Protein AF-A0A937B1F0-F1 (afdb_monomer_lite)

Foldseek 3Di:
DCVVVVVVVVVVVVVVVCVVCVVVLVVVCVCCQAAPQPVVPVSDDPDPVCPPPDRNPNYPDNVNNVVVVVVVVVCCCVVPNPVDDNDDDDDPDDPPPDPDD

Structure (mmCIF, N/CA/C/O backbone):
data_AF-A0A937B1F0-F1
#
_entry.id   AF-A0A937B1F0-F1
#
loop_
_atom_site.group_PDB
_atom_site.id
_atom_site.type_symbol
_atom_site.label_atom_id
_atom_site.label_alt_id
_atom_site.label_comp_id
_atom_site.label_asym_id
_atom_site.label_entity_id
_atom_site.label_seq_id
_atom_site.pdbx_PDB_ins_code
_atom_site.Cartn_x
_atom_site.Cartn_y
_atom_site.Cartn_z
_atom_site.occupancy
_atom_site.B_iso_or_equiv
_atom_site.auth_seq_id
_atom_site.auth_comp_id
_atom_site.auth_asym_id
_atom_site.auth_atom_id
_atom_site.pdbx_PDB_model_num
ATOM 1 N N . MET A 1 1 ? 7.567 19.205 -34.206 1.00 47.66 1 MET A N 1
ATOM 2 C CA . MET A 1 1 ? 7.066 19.841 -32.969 1.00 47.66 1 MET A CA 1
ATOM 3 C C . MET A 1 1 ? 5.880 18.993 -32.513 1.00 47.66 1 MET A C 1
ATOM 5 O O . MET A 1 1 ? 4.746 19.386 -32.695 1.00 47.66 1 MET A O 1
ATOM 9 N N . GLU A 1 2 ? 6.164 17.789 -32.000 1.00 59.22 2 GLU A N 1
ATOM 10 C CA . GLU A 1 2 ? 5.194 16.695 -31.733 1.00 59.22 2 GLU A CA 1
ATOM 11 C C . GLU A 1 2 ? 4.741 16.640 -30.257 1.00 59.22 2 GLU A C 1
ATOM 13 O O . GLU A 1 2 ? 4.074 15.713 -29.798 1.00 59.22 2 GLU A O 1
ATOM 18 N N . SER A 1 3 ? 5.154 17.624 -29.459 1.00 69.88 3 SER A N 1
ATOM 19 C CA . SER A 1 3 ? 4.981 17.635 -28.006 1.00 69.88 3 SER A CA 1
ATOM 20 C C . SER A 1 3 ? 3.519 17.602 -27.516 1.00 69.88 3 SER A C 1
ATOM 22 O O . SER A 1 3 ? 3.263 16.913 -26.523 1.00 69.88 3 SER A O 1
ATOM 24 N N . PRO A 1 4 ? 2.541 18.298 -28.146 1.00 82.81 4 PRO A N 1
ATOM 25 C CA . PRO A 1 4 ? 1.162 18.277 -27.652 1.00 82.81 4 PRO A CA 1
ATOM 26 C C . PRO A 1 4 ? 0.443 16.950 -27.944 1.00 82.81 4 PRO A C 1
ATOM 28 O O . PRO A 1 4 ? -0.374 16.510 -27.132 1.00 82.81 4 PRO A O 1
ATOM 31 N N . GLU A 1 5 ? 0.770 16.271 -29.046 1.00 88.69 5 GLU A N 1
ATOM 32 C CA . GLU A 1 5 ? 0.164 14.980 -29.394 1.00 88.69 5 GLU A CA 1
ATOM 33 C C . GLU A 1 5 ? 0.668 13.850 -28.493 1.00 88.69 5 GLU A C 1
ATOM 35 O O . GLU A 1 5 ? -0.135 13.064 -27.978 1.00 88.69 5 GLU A O 1
ATOM 40 N N . LEU A 1 6 ? 1.977 13.822 -28.208 1.00 93.25 6 LEU A N 1
ATOM 41 C CA . LEU A 1 6 ? 2.567 12.874 -27.258 1.00 93.25 6 LEU A CA 1
ATOM 42 C C . LEU A 1 6 ? 1.971 13.047 -25.857 1.00 93.25 6 LEU A C 1
ATOM 44 O O . LEU A 1 6 ? 1.607 12.065 -25.209 1.00 93.25 6 LEU A O 1
ATOM 48 N N . ARG A 1 7 ? 1.806 14.296 -25.404 1.00 93.38 7 ARG A N 1
ATOM 49 C CA . ARG A 1 7 ? 1.162 14.592 -24.120 1.00 93.38 7 ARG A CA 1
ATOM 50 C C . ARG A 1 7 ? -0.256 14.023 -24.066 1.00 93.38 7 ARG A C 1
ATOM 52 O O . ARG A 1 7 ? -0.578 13.292 -23.133 1.00 93.38 7 ARG A O 1
ATOM 59 N N . ARG A 1 8 ? -1.072 14.283 -25.090 1.00 93.81 8 ARG A N 1
ATOM 60 C CA . ARG A 1 8 ? -2.454 13.783 -25.173 1.00 93.81 8 ARG A CA 1
ATOM 61 C C . ARG A 1 8 ? -2.515 12.255 -25.235 1.00 93.81 8 ARG A C 1
ATOM 63 O O . ARG A 1 8 ? -3.429 11.638 -24.690 1.00 93.81 8 ARG A O 1
ATOM 70 N N . HIS A 1 9 ? -1.549 11.619 -25.898 1.00 94.06 9 HIS A N 1
ATOM 71 C CA . HIS A 1 9 ? -1.408 10.165 -25.899 1.00 94.06 9 HIS A CA 1
ATOM 72 C C . HIS A 1 9 ? -1.118 9.622 -24.491 1.00 94.06 9 HIS A C 1
ATOM 74 O O . HIS A 1 9 ? -1.831 8.727 -24.031 1.00 94.06 9 HIS A O 1
ATOM 80 N N . CYS A 1 10 ? -0.134 10.189 -23.790 1.00 96.31 10 CYS A N 1
ATOM 81 C CA . CYS A 1 10 ? 0.220 9.790 -22.429 1.00 96.31 10 CYS A CA 1
ATOM 82 C C . CYS A 1 10 ? -0.929 10.016 -21.436 1.00 96.31 10 CYS A C 1
ATOM 84 O O . CYS A 1 10 ? -1.217 9.126 -20.644 1.00 96.31 10 CYS A O 1
ATOM 86 N N . GLU A 1 11 ? -1.628 11.152 -21.510 1.00 96.62 11 GLU A N 1
ATOM 87 C CA . GLU A 1 11 ? -2.773 11.462 -20.640 1.00 96.62 11 GLU A CA 1
ATOM 88 C C . GLU A 1 11 ? -3.924 10.461 -20.825 1.00 96.62 11 GLU A C 1
ATOM 90 O O . GLU A 1 11 ? -4.474 9.963 -19.844 1.00 96.62 11 GLU A O 1
ATOM 95 N N . ARG A 1 12 ? -4.252 10.083 -22.071 1.00 96.00 12 ARG A N 1
ATOM 96 C CA . ARG A 1 12 ? -5.268 9.046 -22.334 1.00 96.00 12 ARG A CA 1
ATOM 97 C C . ARG A 1 12 ? -4.890 7.702 -21.722 1.00 96.00 12 ARG A C 1
ATOM 99 O O . ARG A 1 12 ? -5.734 7.050 -21.113 1.00 96.00 12 ARG A O 1
ATOM 106 N N . ARG A 1 13 ? -3.630 7.286 -21.876 1.00 96.38 13 ARG A N 1
ATOM 107 C CA . ARG A 1 13 ? -3.143 6.020 -21.312 1.00 96.38 13 ARG A CA 1
ATOM 108 C C . ARG A 1 13 ? -3.107 6.050 -19.792 1.00 96.38 13 ARG A C 1
ATOM 110 O O . ARG A 1 13 ? -3.472 5.059 -19.174 1.00 96.38 13 ARG A O 1
ATOM 117 N N . LEU A 1 14 ? -2.701 7.172 -19.203 1.00 95.81 14 LEU A N 1
ATOM 118 C CA . LEU A 1 14 ? -2.708 7.348 -17.757 1.00 95.81 14 LEU A CA 1
ATOM 119 C C . LEU A 1 14 ? -4.130 7.223 -17.203 1.00 95.81 14 LEU A C 1
ATOM 121 O O . LEU A 1 14 ? -4.338 6.447 -16.282 1.00 95.81 14 LEU A O 1
ATOM 125 N N . ASN A 1 15 ? -5.111 7.882 -17.828 1.00 96.00 15 ASN A N 1
ATOM 126 C CA . ASN A 1 15 ? -6.513 7.773 -17.421 1.00 96.00 15 ASN A CA 1
ATOM 127 C C . ASN A 1 15 ? -7.042 6.335 -17.520 1.00 96.00 15 ASN A C 1
ATOM 129 O O . ASN A 1 15 ? -7.748 5.884 -16.623 1.00 96.00 15 ASN A O 1
ATOM 133 N N . ALA A 1 16 ? -6.690 5.601 -18.580 1.00 95.56 16 ALA A N 1
ATOM 134 C CA . ALA A 1 16 ? -7.063 4.192 -18.703 1.00 95.56 16 ALA A CA 1
ATOM 135 C C . ALA A 1 16 ? -6.435 3.337 -17.585 1.00 95.56 16 ALA A C 1
ATOM 137 O O . ALA A 1 16 ? -7.119 2.534 -16.959 1.00 95.56 16 ALA A O 1
ATOM 138 N N . LEU A 1 17 ? -5.152 3.552 -17.273 1.00 95.06 17 LEU A N 1
ATOM 139 C CA . LEU A 1 17 ? -4.478 2.867 -16.164 1.00 95.06 17 LEU A CA 1
ATOM 140 C C . LEU A 1 17 ? -5.068 3.246 -14.797 1.00 95.06 17 LEU A C 1
ATOM 142 O O . LEU A 1 17 ? -5.141 2.402 -13.905 1.00 95.06 17 LEU A O 1
ATOM 146 N N . ASP A 1 18 ? -5.507 4.492 -14.627 1.00 91.56 18 ASP A N 1
ATOM 147 C CA . ASP A 1 18 ? -6.170 4.950 -13.408 1.00 91.56 18 ASP A CA 1
ATOM 148 C C . ASP A 1 18 ? -7.528 4.274 -13.201 1.00 91.56 18 ASP A C 1
ATOM 150 O O . ASP A 1 18 ? -7.857 3.923 -12.067 1.00 91.56 18 ASP A O 1
ATOM 154 N N . GLN A 1 19 ? -8.278 4.029 -14.280 1.00 92.94 19 GLN A N 1
ATOM 155 C CA . GLN A 1 19 ? -9.534 3.274 -14.230 1.00 92.94 19 GLN A CA 1
ATOM 156 C C . GLN A 1 19 ? -9.301 1.824 -13.792 1.00 92.94 19 GLN A C 1
ATOM 158 O O . GLN A 1 19 ? -9.960 1.359 -12.864 1.00 92.94 19 GLN A O 1
ATOM 163 N N . GLU A 1 20 ? -8.313 1.140 -14.375 1.00 93.06 20 GLU A N 1
ATOM 164 C CA . GLU A 1 20 ? -7.945 -0.229 -13.979 1.00 93.06 20 GLU A CA 1
ATOM 165 C C . GLU A 1 20 ? -7.497 -0.297 -12.508 1.00 93.06 20 GLU A C 1
ATOM 167 O O . GLU A 1 20 ? -7.928 -1.155 -11.731 1.00 93.06 20 GLU A O 1
ATOM 172 N N . ARG A 1 21 ? -6.667 0.665 -12.082 1.00 91.12 21 ARG A N 1
ATOM 173 C CA . ARG A 1 21 ? -6.154 0.761 -10.708 1.00 91.12 21 ARG A CA 1
ATOM 174 C C . ARG A 1 21 ? -7.245 1.055 -9.674 1.00 91.12 21 ARG A C 1
ATOM 176 O O . ARG A 1 21 ? -7.068 0.694 -8.509 1.00 91.12 21 ARG A O 1
ATOM 183 N N . ALA A 1 22 ? -8.350 1.698 -10.053 1.00 88.75 22 ALA A N 1
ATOM 184 C CA . ALA A 1 22 ? -9.386 2.142 -9.116 1.00 88.75 22 ALA A CA 1
ATOM 185 C C . ALA A 1 22 ? -9.963 0.991 -8.270 1.00 88.75 22 ALA A C 1
ATOM 187 O O . ALA A 1 22 ? -10.198 1.167 -7.072 1.00 88.75 22 ALA A O 1
ATOM 188 N N . SER A 1 23 ? -10.109 -0.198 -8.863 1.00 89.19 23 SER A N 1
ATOM 189 C CA . SER A 1 23 ? -10.572 -1.415 -8.176 1.00 89.19 23 SER A CA 1
ATOM 190 C C . SER A 1 23 ? -9.637 -1.852 -7.034 1.00 89.19 23 SER A C 1
ATOM 192 O O . SER A 1 23 ? -10.084 -2.238 -5.954 1.00 89.19 23 SER A O 1
ATOM 194 N N . TRP A 1 24 ? -8.324 -1.724 -7.229 1.00 90.38 24 TRP A N 1
ATOM 195 C CA . TRP A 1 24 ? -7.294 -2.049 -6.237 1.00 90.38 24 TRP A CA 1
ATOM 196 C C . TRP A 1 24 ? -7.176 -0.991 -5.145 1.00 90.38 24 TRP A C 1
ATOM 198 O O . TRP A 1 24 ? -6.860 -1.299 -3.995 1.00 90.38 24 TRP A O 1
ATOM 208 N N . PHE A 1 25 ? -7.461 0.263 -5.491 1.00 88.38 25 PHE A N 1
ATOM 209 C CA . PHE A 1 25 ? -7.311 1.394 -4.586 1.00 88.38 25 PHE A CA 1
ATOM 210 C C . PHE A 1 25 ? -8.223 1.287 -3.356 1.00 88.38 25 PHE A C 1
ATOM 212 O O . PHE A 1 25 ? -7.806 1.624 -2.247 1.00 88.38 25 PHE A O 1
ATOM 219 N N . ALA A 1 26 ? -9.441 0.761 -3.532 1.00 87.00 26 ALA A N 1
ATOM 220 C CA . ALA A 1 26 ? -10.367 0.498 -2.433 1.00 87.00 26 ALA A CA 1
ATOM 221 C C . ALA A 1 26 ? -9.785 -0.508 -1.423 1.00 87.00 26 ALA A C 1
ATOM 223 O O . ALA A 1 26 ? -9.742 -0.212 -0.227 1.00 87.00 26 ALA A O 1
ATOM 224 N N . HIS A 1 27 ? -9.254 -1.635 -1.910 1.00 89.06 27 HIS A N 1
ATOM 225 C CA . HIS A 1 27 ? -8.623 -2.660 -1.074 1.00 89.06 27 HIS A CA 1
ATOM 226 C C . HIS A 1 27 ? -7.380 -2.133 -0.349 1.00 89.06 27 HIS A C 1
ATOM 228 O O . HIS A 1 27 ? -7.192 -2.377 0.840 1.00 89.06 27 HIS A O 1
ATOM 234 N N . TRP A 1 28 ? -6.522 -1.370 -1.031 1.00 89.50 28 TRP A N 1
ATOM 235 C CA . TRP A 1 28 ? -5.335 -0.797 -0.391 1.00 89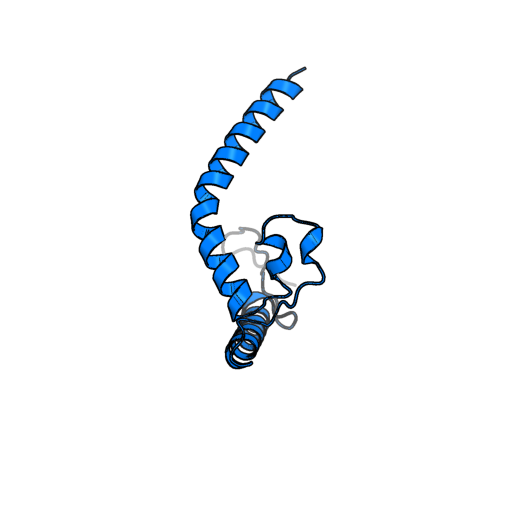.50 28 TRP A CA 1
ATOM 236 C C . TRP A 1 28 ? -5.697 0.198 0.707 1.00 89.50 28 TRP A C 1
ATOM 238 O O . TRP A 1 28 ? -5.028 0.239 1.742 1.00 89.50 28 TRP A O 1
ATOM 248 N N . ARG A 1 29 ? -6.755 0.993 0.505 1.00 86.69 29 ARG A N 1
ATOM 249 C CA . ARG A 1 29 ? -7.248 1.921 1.525 1.00 86.69 29 ARG A CA 1
ATOM 250 C C . ARG A 1 29 ? -7.728 1.168 2.762 1.00 86.69 29 ARG A C 1
ATOM 252 O O . ARG A 1 29 ? -7.354 1.548 3.865 1.00 86.69 29 ARG A O 1
ATOM 259 N N . GLU A 1 30 ? -8.480 0.089 2.579 1.00 87.38 30 GLU A N 1
ATOM 260 C CA . GLU A 1 30 ? -8.928 -0.772 3.675 1.00 87.38 30 GLU A CA 1
ATOM 261 C C . GLU A 1 30 ? -7.742 -1.377 4.447 1.00 87.38 30 GLU A C 1
ATOM 263 O O . GLU A 1 30 ? -7.636 -1.212 5.662 1.00 87.38 30 GLU A O 1
ATOM 268 N N . LEU A 1 31 ? -6.768 -1.968 3.745 1.00 88.62 31 LEU A N 1
ATOM 269 C CA . LEU A 1 31 ? -5.546 -2.496 4.369 1.00 88.62 31 LEU A CA 1
ATOM 270 C C . LEU A 1 31 ? -4.768 -1.416 5.131 1.00 88.62 31 LEU A C 1
ATOM 272 O O . LEU A 1 31 ? -4.220 -1.673 6.203 1.00 88.62 31 LEU A O 1
ATOM 276 N N . SER A 1 32 ? -4.714 -0.193 4.604 1.00 87.25 32 SER A N 1
ATOM 277 C CA . SER A 1 32 ? -4.104 0.925 5.318 1.00 87.25 32 SER A CA 1
ATOM 278 C C . SER A 1 32 ? -4.852 1.232 6.611 1.00 87.25 32 SER A C 1
ATOM 280 O O . SER A 1 32 ? -4.211 1.393 7.641 1.00 87.25 32 SER A O 1
ATOM 282 N N . GLU A 1 33 ? -6.179 1.305 6.588 1.00 86.25 33 GLU A N 1
ATOM 283 C CA . GLU A 1 33 ? -6.982 1.635 7.770 1.00 86.25 33 GLU A CA 1
ATOM 284 C C . GLU A 1 33 ? -6.848 0.612 8.906 1.00 86.25 33 GLU A C 1
ATOM 286 O O . GLU A 1 33 ? -6.816 1.012 10.072 1.00 86.25 33 GLU A O 1
ATOM 291 N N . PHE A 1 34 ? -6.734 -0.678 8.576 1.00 88.38 34 PHE A N 1
ATOM 292 C CA . PHE A 1 34 ? -6.675 -1.758 9.568 1.00 88.38 34 PHE A CA 1
ATOM 293 C C . PHE A 1 34 ? -5.259 -2.203 9.946 1.00 88.38 34 PHE A C 1
ATOM 295 O O . PHE A 1 34 ? -5.067 -2.746 11.030 1.00 88.38 34 PHE A O 1
ATOM 302 N N . ILE A 1 35 ? -4.261 -1.989 9.082 1.00 89.12 35 ILE A N 1
ATOM 303 C CA . ILE A 1 35 ? -2.896 -2.486 9.310 1.00 89.12 35 ILE A CA 1
ATOM 304 C C . ILE A 1 35 ? -1.919 -1.331 9.513 1.00 89.12 35 ILE A C 1
ATOM 306 O O . ILE A 1 35 ? -1.222 -1.292 10.517 1.00 89.12 35 ILE A O 1
ATOM 310 N N . LEU A 1 36 ? -1.807 -0.385 8.575 1.00 85.31 36 LEU A N 1
ATOM 311 C CA . LEU A 1 36 ? -0.739 0.631 8.591 1.00 85.31 36 LEU A CA 1
ATOM 312 C C . LEU A 1 36 ? -1.272 2.036 8.256 1.00 85.31 36 LEU A C 1
ATOM 314 O O . LEU A 1 36 ? -0.872 2.620 7.242 1.00 85.31 36 LEU A O 1
ATOM 318 N N . PRO A 1 37 ? -2.092 2.643 9.136 1.00 81.06 37 PRO A N 1
ATOM 319 C CA . PRO A 1 37 ? -2.870 3.842 8.805 1.00 81.06 37 PRO A CA 1
ATOM 320 C C . PRO A 1 37 ? -2.004 5.072 8.532 1.00 81.06 37 PRO A C 1
ATOM 322 O O . PRO A 1 37 ? -2.377 5.954 7.763 1.00 81.06 37 PRO A O 1
ATOM 325 N N . ARG A 1 38 ? -0.793 5.118 9.100 1.00 79.00 38 ARG A N 1
ATOM 326 C CA . ARG A 1 38 ? 0.183 6.181 8.816 1.00 79.00 38 ARG A CA 1
ATOM 327 C C . ARG A 1 38 ? 0.882 6.021 7.468 1.00 79.00 38 ARG A C 1
ATOM 329 O O . ARG A 1 38 ? 1.292 7.024 6.892 1.00 79.00 38 ARG A O 1
ATOM 336 N N . ARG A 1 39 ? 1.052 4.792 6.969 1.00 79.69 39 ARG A N 1
ATOM 337 C CA . ARG A 1 39 ? 1.760 4.549 5.703 1.00 79.69 39 ARG A CA 1
ATOM 338 C C . ARG A 1 39 ? 0.867 4.783 4.490 1.00 79.69 39 ARG A C 1
ATOM 340 O O . ARG A 1 39 ? 1.385 5.246 3.486 1.00 79.69 39 ARG A O 1
ATOM 347 N N . GLY A 1 40 ? -0.442 4.548 4.580 1.00 76.75 40 GLY A N 1
ATOM 348 C CA . GLY A 1 40 ? -1.376 4.787 3.471 1.00 76.75 40 GLY A CA 1
ATOM 349 C C . GLY A 1 40 ? -2.039 6.165 3.460 1.00 76.75 40 GLY A C 1
ATOM 350 O O . GLY A 1 40 ? -3.107 6.319 2.882 1.00 76.75 40 GLY A O 1
ATOM 351 N N . SER A 1 41 ? -1.404 7.192 4.037 1.00 72.88 41 SER A N 1
ATOM 352 C CA . SER A 1 41 ? -1.884 8.589 3.982 1.00 72.88 41 SER A CA 1
ATOM 353 C C . SER A 1 41 ? -2.149 9.088 2.545 1.00 72.88 41 SER A C 1
ATOM 355 O O . SER A 1 41 ? -2.999 9.944 2.319 1.00 72.88 41 SER A O 1
ATOM 357 N N . PHE A 1 42 ? -1.473 8.505 1.549 1.00 76.25 42 PHE A N 1
ATOM 358 C CA . PHE A 1 42 ? -1.650 8.806 0.123 1.00 76.25 42 PHE A CA 1
ATOM 359 C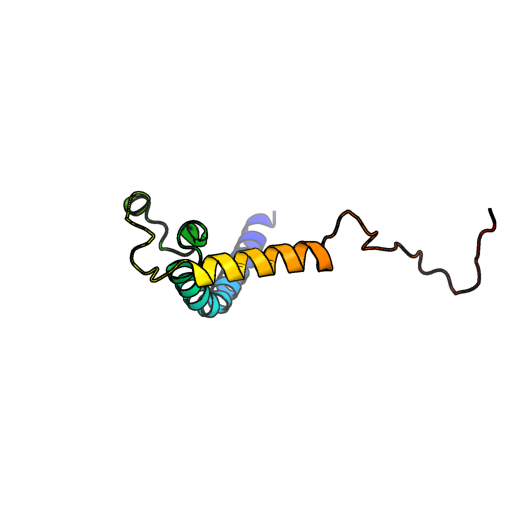 C . PHE A 1 42 ? -2.846 8.095 -0.541 1.00 76.25 42 PHE A C 1
ATOM 361 O O . PHE A 1 42 ? -3.179 8.408 -1.680 1.00 76.25 42 PHE A O 1
ATOM 368 N N . LEU A 1 43 ? -3.471 7.128 0.142 1.00 76.75 43 LEU A N 1
ATOM 369 C CA . LEU A 1 43 ? -4.627 6.363 -0.347 1.00 76.75 43 LEU A CA 1
ATOM 370 C C . LEU A 1 43 ? -5.967 7.028 0.013 1.00 76.75 43 LEU A C 1
ATOM 372 O O . LEU A 1 43 ? -7.033 6.576 -0.404 1.00 76.75 43 LEU A O 1
ATOM 376 N N . GLY A 1 44 ? -5.929 8.092 0.818 1.00 68.31 44 GLY A N 1
ATOM 377 C CA . GLY A 1 44 ? -7.087 8.923 1.125 1.00 68.31 44 GLY A CA 1
ATOM 378 C C . GLY A 1 44 ? -7.280 10.043 0.098 1.00 68.31 44 GLY A C 1
ATOM 379 O O . GLY A 1 44 ? -6.347 10.379 -0.635 1.00 68.31 44 GLY A O 1
ATOM 380 N N . PRO A 1 45 ? -8.469 10.670 0.047 1.00 58.91 45 PRO A N 1
ATOM 381 C CA . PRO A 1 45 ? -8.639 11.900 -0.714 1.00 58.91 45 PRO A CA 1
ATOM 382 C C . PRO A 1 45 ? -7.591 12.914 -0.246 1.00 58.91 45 PRO A C 1
ATOM 384 O O . PRO A 1 45 ? -7.396 13.085 0.958 1.00 58.91 45 PRO A O 1
ATOM 387 N N . ALA A 1 46 ? -6.913 13.561 -1.199 1.00 51.22 46 ALA A N 1
ATOM 388 C CA . ALA A 1 46 ? -5.793 14.491 -1.014 1.00 51.22 46 ALA A CA 1
ATOM 389 C C . ALA A 1 46 ? -6.193 15.811 -0.317 1.00 51.22 46 ALA A C 1
ATOM 391 O O . ALA A 1 46 ? -5.812 16.909 -0.719 1.00 51.22 46 ALA A O 1
ATOM 392 N N . SER A 1 47 ? -6.996 15.727 0.737 1.00 52.88 47 SER A N 1
ATOM 393 C CA . SER A 1 47 ? -7.417 16.853 1.539 1.00 52.88 47 SER A CA 1
ATOM 394 C C . SER A 1 47 ? -6.339 17.149 2.574 1.00 52.88 47 SER A C 1
ATOM 396 O O . SER A 1 47 ? -6.145 16.415 3.545 1.00 52.88 47 SER A O 1
ATOM 398 N N . ARG A 1 48 ? -5.652 18.285 2.399 1.00 55.47 48 ARG A N 1
ATOM 399 C CA . ARG A 1 48 ? -4.723 18.858 3.393 1.00 55.47 48 ARG A CA 1
ATOM 400 C C . ARG A 1 48 ? -5.354 19.029 4.786 1.00 55.47 48 ARG A C 1
ATOM 402 O O . ARG A 1 48 ? -4.605 19.199 5.748 1.00 55.47 48 ARG A O 1
ATOM 409 N N . VAL A 1 49 ? -6.685 18.974 4.886 1.00 57.06 49 VAL A N 1
ATOM 410 C CA . VAL A 1 49 ? -7.486 19.197 6.099 1.00 57.06 49 VAL A CA 1
ATOM 411 C C . VAL A 1 49 ? -7.363 18.042 7.105 1.00 57.06 49 VAL A C 1
ATOM 413 O O . VAL A 1 49 ? -7.439 18.275 8.305 1.00 57.06 49 VAL A O 1
ATOM 416 N N . ALA A 1 50 ? -7.089 16.810 6.661 1.00 59.38 50 ALA A N 1
ATOM 417 C CA . ALA A 1 50 ? -7.112 15.627 7.534 1.00 59.38 50 ALA A CA 1
ATOM 418 C C . ALA A 1 50 ? -5.738 15.189 8.087 1.00 59.38 50 ALA A C 1
ATOM 420 O O . ALA A 1 50 ? -5.649 14.171 8.771 1.00 59.38 50 ALA A O 1
ATOM 421 N N . ARG A 1 51 ? -4.651 15.942 7.846 1.00 62.25 51 ARG A N 1
ATOM 422 C CA . ARG A 1 51 ? -3.285 15.543 8.267 1.00 62.25 51 ARG A CA 1
ATOM 423 C C . ARG A 1 51 ? -3.097 15.408 9.784 1.00 62.25 51 ARG A C 1
ATOM 425 O O . ARG A 1 51 ? -2.197 14.693 10.212 1.00 62.25 51 ARG A O 1
ATOM 432 N N . GLY A 1 52 ? -3.923 16.092 10.575 1.00 64.62 52 GLY A N 1
ATOM 433 C CA . GLY A 1 52 ? -3.933 16.008 12.040 1.00 64.62 52 GLY A CA 1
ATOM 434 C C . GLY A 1 52 ? -5.031 15.107 12.613 1.00 64.62 52 GLY A C 1
ATOM 435 O O . GLY A 1 52 ? -5.171 15.032 13.832 1.00 64.62 52 GLY A O 1
ATOM 436 N N . ALA A 1 53 ? -5.833 14.452 11.768 1.00 70.69 53 ALA A N 1
ATOM 437 C CA . ALA A 1 53 ? -6.925 13.607 12.235 1.00 70.69 53 ALA A CA 1
ATOM 438 C C . ALA A 1 53 ? -6.388 12.351 12.940 1.00 70.69 53 ALA A C 1
ATOM 440 O O . ALA A 1 53 ? -5.298 11.857 12.645 1.00 70.69 53 ALA A O 1
ATOM 441 N N . ARG A 1 54 ? -7.161 11.810 13.887 1.00 72.19 54 ARG A N 1
ATOM 442 C CA . ARG A 1 54 ? -6.812 10.558 14.573 1.00 72.19 54 ARG A CA 1
ATOM 443 C C . ARG A 1 54 ? -6.836 9.410 13.556 1.00 72.19 54 ARG A C 1
ATOM 445 O O . ARG A 1 54 ? -7.898 9.041 13.073 1.00 72.19 54 ARG A O 1
ATOM 452 N N . LEU A 1 55 ? -5.665 8.848 13.248 1.00 73.94 55 LEU A N 1
ATOM 453 C CA . LEU A 1 55 ? -5.497 7.814 12.212 1.00 73.94 55 LEU A CA 1
ATOM 454 C C . LEU A 1 55 ? -5.734 6.378 12.716 1.00 73.94 55 LEU A C 1
ATOM 456 O O . LEU A 1 55 ? -6.040 5.498 11.923 1.00 73.94 55 LEU A O 1
ATOM 460 N N . ASN A 1 56 ? -5.621 6.132 14.024 1.00 76.81 56 ASN A N 1
ATOM 461 C CA . ASN A 1 56 ? -5.655 4.777 14.596 1.00 76.81 56 ASN A CA 1
ATOM 462 C C . ASN A 1 56 ? -7.053 4.351 15.087 1.00 76.81 56 ASN A C 1
ATOM 464 O O . ASN A 1 56 ? -7.160 3.445 15.902 1.00 76.81 56 ASN A O 1
ATOM 468 N N . GLY A 1 57 ? -8.127 5.016 14.646 1.00 79.38 57 GLY A N 1
ATOM 469 C CA . GLY A 1 57 ? -9.479 4.771 15.170 1.00 79.38 57 GLY A CA 1
ATOM 470 C C . GLY A 1 57 ? -10.078 3.405 14.811 1.00 79.38 57 GLY A C 1
ATOM 471 O O . GLY A 1 57 ? -10.952 2.929 15.522 1.00 79.38 57 GLY A O 1
ATOM 472 N N . LYS A 1 58 ? -9.610 2.778 13.724 1.00 83.06 58 LYS A N 1
ATOM 473 C CA . LYS A 1 58 ? -10.082 1.467 13.236 1.00 83.06 58 LYS A CA 1
ATOM 474 C C . LYS A 1 58 ? -9.193 0.298 13.674 1.00 83.06 58 LYS A C 1
ATOM 476 O O . LYS A 1 58 ? -9.486 -0.851 13.361 1.00 83.06 58 LYS A O 1
ATOM 481 N N . LEU A 1 59 ? -8.100 0.587 14.378 1.00 84.31 59 LEU A N 1
ATOM 482 C CA . LEU A 1 59 ? -7.135 -0.415 14.799 1.00 84.31 59 LEU A CA 1
ATOM 483 C C . LEU A 1 59 ? -7.605 -1.060 16.109 1.00 84.31 59 LEU A C 1
ATOM 485 O O . LEU A 1 59 ? -7.654 -0.386 17.135 1.00 84.31 59 LEU A O 1
ATOM 489 N N . LEU A 1 60 ? -7.934 -2.353 16.067 1.00 85.94 60 LEU A N 1
ATOM 490 C CA . LEU A 1 60 ? -8.328 -3.111 17.258 1.00 85.94 60 LEU A CA 1
ATOM 491 C C . LEU A 1 60 ? -7.108 -3.509 18.102 1.00 85.94 60 LEU A C 1
ATOM 493 O O . LEU A 1 60 ? -7.090 -3.288 19.310 1.00 85.94 60 LEU A O 1
ATOM 497 N N . ASP A 1 61 ? -6.082 -4.077 17.462 1.00 87.69 61 ASP A N 1
ATOM 498 C CA . ASP A 1 61 ? -4.864 -4.569 18.108 1.00 87.69 61 ASP A CA 1
ATOM 499 C C . ASP A 1 61 ? -3.602 -4.316 17.255 1.00 87.69 61 ASP A C 1
ATOM 501 O O . ASP A 1 61 ? -3.659 -3.732 16.173 1.00 87.69 61 ASP A O 1
ATOM 505 N N . SER A 1 62 ? -2.430 -4.732 17.749 1.00 89.62 62 SER A N 1
ATOM 506 C CA . SER A 1 62 ? -1.158 -4.588 17.019 1.00 89.62 62 SER A CA 1
ATOM 507 C C . SER A 1 62 ? -0.744 -5.819 16.203 1.00 89.62 62 SER A C 1
ATOM 509 O O . SER A 1 62 ? 0.316 -5.806 15.566 1.00 89.62 62 SER A O 1
ATOM 511 N N . THR A 1 63 ? -1.571 -6.865 16.171 1.00 92.94 63 THR A N 1
ATOM 512 C CA . THR A 1 63 ? -1.244 -8.173 15.587 1.00 92.94 63 THR A CA 1
ATOM 513 C C . THR A 1 63 ? -0.984 -8.058 14.090 1.00 92.94 63 THR A C 1
ATOM 515 O O . THR A 1 63 ? 0.049 -8.519 13.598 1.00 92.94 63 THR A O 1
ATOM 518 N N . ALA A 1 64 ? -1.863 -7.363 13.362 1.00 90.06 64 ALA A N 1
ATOM 519 C CA . ALA A 1 64 ? -1.719 -7.175 11.919 1.00 90.06 64 ALA A CA 1
ATOM 520 C C . ALA A 1 64 ? -0.447 -6.381 11.557 1.00 90.06 64 ALA A C 1
ATOM 522 O O . ALA A 1 64 ? 0.267 -6.728 10.614 1.00 90.06 64 ALA A O 1
ATOM 523 N N . MET A 1 65 ? -0.106 -5.355 12.347 1.00 90.81 65 MET A N 1
ATOM 524 C CA . MET A 1 65 ? 1.135 -4.588 12.177 1.00 90.81 65 MET A CA 1
ATOM 525 C C . MET A 1 65 ? 2.380 -5.446 12.397 1.00 90.81 65 MET A C 1
ATOM 527 O O . MET A 1 65 ? 3.356 -5.331 11.650 1.00 90.81 65 MET A O 1
ATOM 531 N N . LEU A 1 66 ? 2.362 -6.292 13.430 1.00 93.62 66 LEU A N 1
ATOM 532 C CA . LEU A 1 66 ?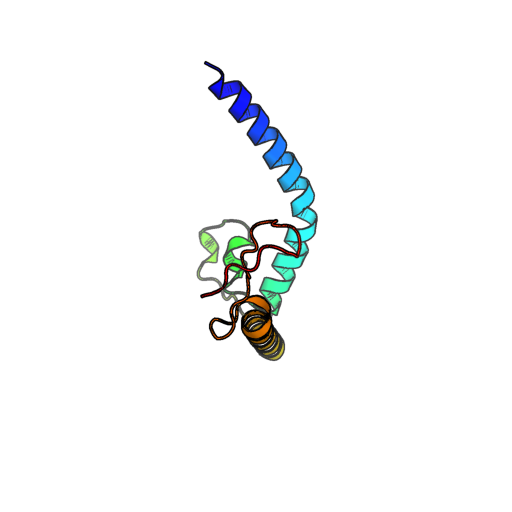 3.462 -7.199 13.733 1.00 93.62 66 LEU A CA 1
ATOM 533 C C . LEU A 1 66 ? 3.646 -8.224 12.610 1.00 93.62 66 LEU A C 1
ATOM 535 O O . LEU A 1 66 ? 4.765 -8.388 12.127 1.00 93.62 66 LEU A O 1
ATOM 539 N N . ALA A 1 67 ? 2.558 -8.844 12.149 1.00 92.94 67 ALA A N 1
ATOM 540 C CA . ALA A 1 67 ? 2.577 -9.798 11.045 1.00 92.94 67 ALA A CA 1
ATOM 541 C C . ALA A 1 67 ? 3.136 -9.171 9.758 1.00 92.94 67 ALA A C 1
ATOM 543 O O . ALA A 1 67 ? 4.048 -9.728 9.146 1.00 92.94 67 ALA A O 1
ATOM 544 N N . ALA A 1 68 ? 2.671 -7.970 9.392 1.00 92.31 68 ALA A N 1
ATOM 545 C CA . ALA A 1 68 ? 3.170 -7.245 8.225 1.00 92.31 68 ALA A CA 1
ATOM 546 C C . ALA A 1 68 ? 4.669 -6.919 8.337 1.00 92.31 68 ALA A C 1
ATOM 548 O O . ALA A 1 68 ? 5.413 -7.063 7.364 1.00 92.31 68 ALA A O 1
ATOM 549 N N . ARG A 1 69 ? 5.141 -6.519 9.527 1.00 92.25 69 ARG A N 1
ATOM 550 C CA . ARG A 1 69 ? 6.567 -6.257 9.775 1.00 92.25 69 ARG A CA 1
ATOM 551 C C . ARG A 1 69 ? 7.404 -7.527 9.625 1.00 92.25 69 ARG A C 1
ATOM 553 O O . ARG A 1 69 ? 8.418 -7.497 8.934 1.00 92.25 69 ARG A O 1
ATOM 560 N N . THR A 1 70 ? 6.970 -8.630 10.229 1.00 94.75 70 THR A N 1
ATOM 561 C CA . THR A 1 70 ? 7.656 -9.927 10.147 1.00 94.75 70 THR A CA 1
ATOM 562 C C . THR A 1 70 ? 7.711 -10.437 8.709 1.00 94.75 70 THR A C 1
ATOM 564 O O . THR A 1 70 ? 8.774 -10.851 8.250 1.00 94.75 70 THR A O 1
ATOM 567 N N . MET A 1 71 ? 6.607 -10.335 7.962 1.00 91.38 71 MET A N 1
ATOM 568 C CA . MET A 1 71 ? 6.566 -10.690 6.542 1.00 91.38 71 MET A CA 1
ATOM 569 C C . MET A 1 71 ? 7.540 -9.838 5.722 1.00 91.38 71 MET A C 1
ATOM 571 O O . MET A 1 71 ? 8.301 -10.381 4.926 1.00 91.38 71 MET A O 1
ATOM 575 N N . ALA A 1 72 ? 7.566 -8.519 5.938 1.00 91.31 72 ALA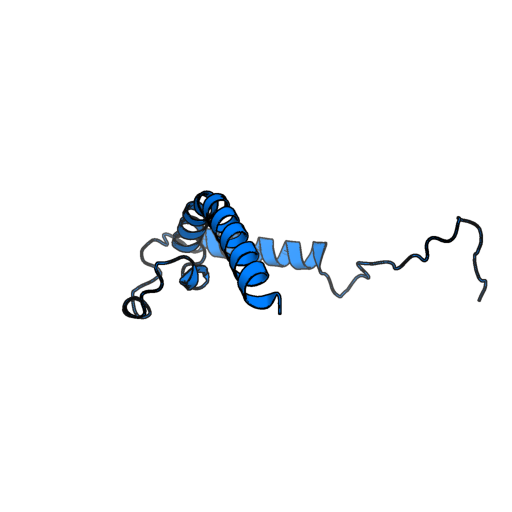 A N 1
ATOM 576 C CA . ALA A 1 72 ? 8.494 -7.628 5.247 1.00 91.31 72 ALA A CA 1
ATOM 577 C C . ALA A 1 72 ? 9.962 -7.986 5.537 1.00 91.31 72 ALA A C 1
ATOM 579 O O . ALA A 1 72 ? 10.773 -8.032 4.613 1.00 91.31 72 ALA A O 1
ATOM 580 N N . SER A 1 73 ? 10.303 -8.301 6.791 1.00 91.38 73 SER A N 1
ATOM 581 C CA . SER A 1 73 ? 11.638 -8.786 7.160 1.00 91.38 73 SER A CA 1
ATOM 582 C C . SER A 1 73 ? 11.971 -10.132 6.507 1.00 91.38 73 SER A C 1
ATOM 584 O O . SE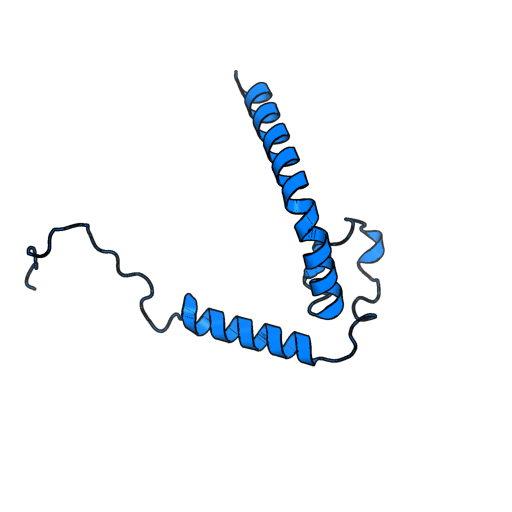R A 1 73 ? 13.084 -10.302 6.013 1.00 91.38 73 SER A O 1
ATOM 586 N N . GLY A 1 74 ? 11.014 -11.062 6.437 1.00 91.00 74 GLY A N 1
ATOM 587 C CA . GLY A 1 74 ? 11.180 -12.345 5.748 1.00 91.00 74 GLY A CA 1
ATOM 588 C C . GLY A 1 74 ? 11.409 -12.181 4.243 1.00 91.00 74 GLY A C 1
ATOM 589 O O . GLY A 1 74 ? 12.333 -12.773 3.687 1.00 91.00 74 GLY A O 1
ATOM 590 N N . LEU A 1 75 ? 10.636 -11.310 3.588 1.00 89.44 75 LEU A N 1
ATOM 591 C CA . LEU A 1 75 ? 10.828 -10.967 2.177 1.00 89.44 75 LEU A CA 1
ATOM 592 C C . LEU A 1 75 ? 12.174 -10.286 1.941 1.00 89.44 75 LEU A C 1
ATOM 594 O O . LEU A 1 75 ? 12.851 -10.609 0.973 1.00 89.44 75 LEU A O 1
ATOM 598 N N . MET A 1 76 ? 12.604 -9.388 2.825 1.00 88.00 76 MET A N 1
ATOM 599 C CA . MET A 1 76 ? 13.923 -8.765 2.725 1.00 88.00 76 MET A CA 1
ATOM 600 C C . MET A 1 76 ? 15.040 -9.810 2.848 1.00 88.00 76 MET A C 1
ATOM 602 O O . MET A 1 76 ? 15.982 -9.804 2.061 1.00 88.00 76 MET A O 1
ATOM 606 N N . ALA A 1 77 ? 14.916 -10.759 3.777 1.00 85.25 77 ALA A N 1
ATOM 607 C CA . ALA A 1 77 ? 15.878 -11.847 3.932 1.00 85.25 77 ALA A CA 1
ATOM 608 C C . ALA A 1 77 ? 15.881 -12.831 2.742 1.00 85.25 77 ALA A C 1
ATOM 610 O O . ALA A 1 77 ? 16.935 -13.348 2.382 1.00 85.25 77 ALA A O 1
ATOM 611 N N . GLY A 1 78 ? 14.734 -13.089 2.108 1.00 82.31 78 GLY A N 1
ATOM 612 C CA . GLY A 1 78 ? 14.645 -14.009 0.967 1.00 82.31 78 GLY A CA 1
ATOM 613 C C . GLY A 1 78 ? 14.985 -13.358 -0.374 1.00 82.31 78 GLY A C 1
ATOM 614 O O . GLY A 1 78 ? 15.808 -13.858 -1.135 1.00 82.31 78 GLY A O 1
ATOM 615 N N . VAL A 1 79 ? 14.360 -12.218 -0.659 1.00 82.44 79 VAL A N 1
ATOM 616 C CA . VAL A 1 79 ? 14.420 -11.525 -1.953 1.00 82.44 79 VAL A CA 1
ATOM 617 C C . VAL A 1 79 ? 15.588 -10.563 -2.021 1.00 82.44 79 VAL A C 1
ATOM 619 O O . VAL A 1 79 ? 16.107 -10.336 -3.113 1.00 82.44 79 VAL A O 1
ATOM 622 N N . THR A 1 80 ? 15.983 -9.947 -0.898 1.00 78.88 80 THR A N 1
ATOM 623 C CA . THR A 1 80 ? 16.964 -8.857 -0.907 1.00 78.88 80 THR A CA 1
ATOM 624 C C . THR A 1 80 ? 18.180 -8.999 -0.005 1.00 78.88 80 THR A C 1
ATOM 626 O O . THR A 1 80 ? 18.947 -8.042 0.102 1.00 78.88 80 THR A O 1
ATOM 629 N N . SER A 1 81 ? 18.425 -10.188 0.557 1.00 73.88 81 SER A N 1
ATOM 630 C CA . SER A 1 81 ? 19.487 -10.357 1.548 1.00 73.88 81 SER A CA 1
ATOM 631 C C . SER A 1 81 ? 20.846 -9.879 1.025 1.00 73.88 81 SER A C 1
ATOM 633 O O . SER A 1 81 ? 21.329 -10.394 0.013 1.00 73.88 81 SER A O 1
ATOM 635 N N . PRO A 1 82 ? 21.480 -8.910 1.711 1.00 68.62 82 PRO A N 1
ATOM 636 C CA . PRO A 1 82 ? 22.801 -8.416 1.340 1.00 68.62 82 PRO A CA 1
ATOM 637 C C . PRO A 1 82 ? 23.896 -9.456 1.602 1.00 68.62 82 PRO A C 1
ATOM 639 O O . PRO A 1 82 ? 24.980 -9.357 1.041 1.00 68.62 82 PRO A O 1
ATOM 642 N N . ALA A 1 83 ? 23.614 -10.472 2.424 1.00 76.94 83 ALA A N 1
ATOM 643 C CA . ALA A 1 83 ? 24.575 -11.505 2.792 1.00 76.94 83 ALA A CA 1
ATOM 644 C C . ALA A 1 83 ? 24.772 -12.582 1.709 1.00 76.94 83 ALA A C 1
ATOM 646 O O . ALA A 1 83 ? 25.670 -13.411 1.839 1.00 76.94 83 ALA A O 1
ATOM 647 N N . ARG A 1 84 ? 23.942 -12.622 0.654 1.00 72.19 84 ARG A N 1
ATOM 648 C CA . ARG A 1 84 ? 24.072 -13.601 -0.438 1.00 72.19 84 ARG A CA 1
ATOM 649 C C . ARG A 1 84 ? 23.982 -12.910 -1.803 1.00 72.19 84 ARG A C 1
ATOM 651 O O . ARG A 1 84 ? 23.075 -12.106 -1.999 1.00 72.19 84 ARG A O 1
ATOM 658 N N . PRO A 1 85 ? 24.865 -13.224 -2.773 1.00 75.25 85 PRO A N 1
ATOM 659 C CA . PRO A 1 85 ? 24.748 -12.693 -4.127 1.00 75.25 85 PRO A CA 1
ATOM 660 C C . PRO A 1 85 ? 23.459 -13.215 -4.773 1.00 75.25 85 PRO A C 1
ATOM 662 O O . PRO A 1 85 ? 23.317 -14.409 -5.036 1.00 75.25 85 PRO A O 1
ATOM 665 N N . ARG A 1 86 ? 22.504 -12.306 -4.990 1.00 72.88 86 ARG A N 1
ATOM 666 C CA . ARG A 1 86 ? 21.150 -12.616 -5.486 1.00 72.88 86 ARG A CA 1
ATOM 667 C C . ARG A 1 86 ? 21.048 -12.716 -6.999 1.00 72.88 86 ARG A C 1
ATOM 669 O O . ARG A 1 86 ? 20.157 -13.376 -7.515 1.00 72.88 86 ARG A O 1
ATOM 676 N N . PHE A 1 87 ? 21.949 -12.040 -7.697 1.00 76.00 87 PHE A N 1
ATOM 677 C CA . PHE A 1 87 ? 22.041 -12.062 -9.144 1.00 76.00 87 PHE A CA 1
ATOM 678 C C . PHE A 1 87 ? 23.433 -12.548 -9.517 1.00 76.00 87 PHE A C 1
ATOM 680 O O . PHE A 1 87 ? 24.430 -12.025 -9.019 1.00 76.00 87 PHE A O 1
ATOM 687 N N . ARG A 1 88 ? 23.494 -13.566 -10.372 1.00 74.88 88 ARG A N 1
ATOM 688 C CA . ARG A 1 88 ? 24.736 -14.004 -11.001 1.00 74.88 88 ARG A CA 1
ATOM 689 C C . ARG A 1 88 ? 24.684 -13.533 -12.449 1.00 74.88 88 ARG A C 1
ATOM 691 O O . ARG A 1 88 ? 23.938 -14.134 -13.222 1.00 74.88 88 ARG A O 1
ATOM 698 N N . PRO A 1 89 ? 25.402 -12.459 -12.816 1.00 77.44 89 PRO A N 1
ATOM 699 C CA . PRO A 1 89 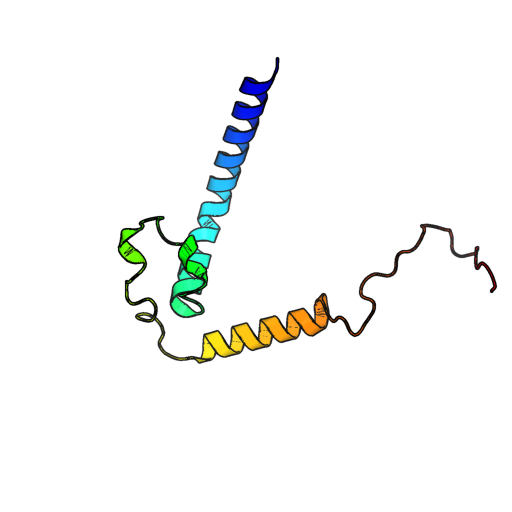? 25.511 -12.080 -14.214 1.00 77.44 89 PRO A CA 1
ATOM 700 C C . PRO A 1 89 ? 26.222 -13.211 -14.958 1.00 77.44 89 PRO A C 1
ATOM 702 O O . PRO A 1 89 ? 27.405 -13.460 -14.743 1.00 77.44 89 PRO A O 1
ATOM 705 N N . GLY A 1 90 ? 25.481 -13.924 -15.797 1.00 78.31 90 GLY A N 1
ATOM 706 C CA . GLY A 1 90 ? 26.046 -14.809 -16.801 1.00 78.31 90 GLY A CA 1
ATOM 707 C C . GLY A 1 90 ? 26.118 -14.045 -18.111 1.00 78.31 90 GLY A C 1
ATOM 708 O O . GLY A 1 90 ? 25.100 -13.551 -18.593 1.00 78.31 90 GLY A O 1
ATOM 709 N N . LEU A 1 91 ? 27.306 -13.951 -18.700 1.00 75.81 91 LEU A N 1
ATOM 710 C CA . LEU A 1 91 ? 27.382 -13.762 -20.143 1.00 75.81 91 LEU A CA 1
ATOM 711 C C . LEU A 1 91 ? 26.782 -15.037 -20.739 1.00 75.81 91 LEU A C 1
ATOM 713 O O . LEU A 1 91 ? 27.125 -16.120 -20.268 1.00 75.81 91 LEU A O 1
ATOM 717 N N . GLY A 1 92 ? 25.863 -14.927 -21.700 1.00 67.69 92 GLY A N 1
ATOM 718 C CA . GLY A 1 92 ? 25.213 -16.061 -22.377 1.00 67.69 92 GLY A CA 1
ATOM 719 C C . GLY A 1 92 ? 26.177 -16.889 -23.232 1.00 67.69 92 GLY A C 1
ATOM 720 O O . GLY A 1 92 ? 25.876 -17.198 -24.379 1.00 67.69 92 GLY A O 1
ATOM 721 N N . SER A 1 93 ? 27.359 -17.186 -22.700 1.00 60.88 93 SER A N 1
ATOM 722 C CA . SER A 1 93 ? 28.325 -18.077 -23.298 1.00 60.88 93 SER A CA 1
ATOM 723 C C . SER A 1 93 ? 27.798 -19.510 -23.198 1.00 60.88 93 SER A C 1
ATOM 725 O O . SER A 1 93 ? 27.313 -19.906 -22.130 1.00 60.88 93 SER A O 1
ATOM 727 N N . PRO A 1 94 ? 27.865 -20.295 -24.287 1.00 67.75 94 PRO A N 1
ATOM 728 C CA . PRO A 1 94 ? 27.547 -21.713 -24.239 1.00 67.75 94 PRO A CA 1
ATOM 729 C C . PRO A 1 94 ? 28.399 -22.422 -23.166 1.00 67.75 94 PRO A C 1
ATOM 731 O O . PRO A 1 94 ? 29.549 -22.035 -22.931 1.00 67.75 94 PRO A O 1
ATOM 734 N N . PRO A 1 95 ? 27.860 -23.459 -22.497 1.00 52.34 95 PRO A N 1
ATOM 735 C CA . PRO A 1 95 ? 28.590 -24.210 -21.480 1.00 52.34 95 PRO A CA 1
ATOM 736 C C . PRO A 1 95 ? 29.826 -24.862 -22.117 1.00 52.34 95 PRO A C 1
ATOM 738 O O . PRO A 1 95 ? 29.725 -25.875 -22.802 1.00 52.34 95 PRO A O 1
ATOM 741 N N . GLY A 1 96 ? 30.990 -24.234 -21.938 1.00 59.00 96 GLY A N 1
ATOM 742 C CA . GLY A 1 96 ? 32.246 -24.667 -22.553 1.00 59.00 96 GLY A CA 1
ATOM 743 C C . GLY A 1 96 ? 33.382 -23.644 -22.498 1.00 59.00 96 GLY A C 1
ATOM 744 O O . GLY A 1 96 ? 34.539 -24.048 -22.478 1.00 59.00 96 GLY A O 1
ATOM 745 N N . SER A 1 97 ? 33.106 -22.338 -22.393 1.00 57.09 97 SER A N 1
ATOM 746 C CA . SER A 1 97 ? 34.174 -21.336 -22.227 1.00 57.09 97 SER A CA 1
ATOM 747 C C . SER A 1 97 ? 34.456 -21.052 -20.745 1.00 57.09 97 SER A C 1
ATOM 749 O O . SER A 1 97 ? 34.222 -19.950 -20.243 1.00 57.09 97 SER A O 1
ATOM 751 N N . ALA A 1 98 ? 34.924 -22.055 -20.003 1.00 53.84 98 ALA A N 1
ATOM 752 C CA . ALA A 1 98 ? 35.616 -21.762 -18.754 1.00 53.84 98 ALA A CA 1
ATOM 753 C C . ALA A 1 98 ? 36.902 -21.007 -19.121 1.00 53.84 98 ALA A C 1
ATOM 755 O O . ALA A 1 98 ? 37.736 -21.548 -19.840 1.00 53.84 98 ALA A O 1
ATOM 756 N N . ILE A 1 99 ? 37.040 -19.755 -18.681 1.00 61.81 99 ILE A N 1
ATOM 757 C CA . ILE A 1 99 ? 38.341 -19.082 -18.648 1.00 61.81 99 ILE A CA 1
ATOM 758 C C . ILE A 1 99 ? 39.011 -19.591 -17.359 1.00 61.81 99 ILE A C 1
ATOM 760 O O . ILE A 1 99 ? 38.495 -19.289 -16.279 1.00 61.81 99 ILE A O 1
ATOM 764 N N . PRO A 1 100 ? 40.052 -20.445 -17.436 1.00 55.94 100 PRO A N 1
ATOM 765 C CA . PRO A 1 100 ? 40.838 -20.840 -16.265 1.00 55.94 100 PRO A CA 1
ATOM 766 C C . PRO A 1 100 ? 41.658 -19.630 -15.747 1.00 55.94 100 PRO A C 1
ATOM 768 O O . PRO A 1 100 ? 41.717 -18.626 -16.457 1.00 55.94 100 PRO A O 1
ATOM 771 N N . PRO A 1 101 ? 42.195 -19.684 -14.509 1.00 59.16 101 PRO A N 1
ATOM 772 C CA . PRO A 1 101 ? 42.477 -18.506 -13.675 1.00 59.16 101 PRO A CA 1
ATOM 773 C C . PRO A 1 101 ? 43.464 -17.495 -14.264 1.00 59.16 101 PRO A C 1
ATOM 775 O O . PRO A 1 101 ? 44.408 -17.919 -14.967 1.00 59.16 101 PRO A O 1
#

pLDDT: mean 80.05, std 13.19, range [47.66, 96.62]

Secondary structure (DSSP, 8-state):
--HHHHHHHHHHHHHHHHHHHHHHHHHHHHHHHHT-TTTTGGGS---GGGTTS-S-TT---SHHHHHHHHHHHHHHHHHS-TTS----------TT-----

Sequence (101 aa):
MESPELRRHCERRLNALDQERASWFAHWRELSEFILPRRGSFLGPASRVARGARLNGKLLDSTAMLAARTMASGLMAGVTSPARPRFRPGLGSPPGSAIPP

Radius of gyration: 22.8 Å; chains: 1; bounding box: 53×44×51 Å